Protein AF-A0A536F566-F1 (afdb_monomer_lite)

Sequence (65 aa):
MPNPPEISVHAVAGQDVNVIVELNNMSFTSYGTHHFDLEVDGSSIGGLPVAIVQMQQQQPGRRTN

Structure (mmCIF, N/CA/C/O backbone):
data_AF-A0A536F566-F1
#
_entry.id   AF-A0A536F566-F1
#
loop_
_atom_site.group_PDB
_atom_site.id
_atom_site.type_symbol
_atom_site.label_atom_id
_atom_site.label_alt_id
_atom_site.label_comp_id
_atom_site.label_asym_id
_atom_site.label_entity_id
_atom_site.label_seq_id
_atom_site.pdbx_PDB_ins_code
_atom_site.Cartn_x
_atom_site.Cartn_y
_atom_site.Cartn_z
_atom_site.occupancy
_atom_site.B_iso_or_equiv
_atom_site.auth_seq_id
_atom_site.auth_comp_id
_atom_site.auth_asym_id
_atom_site.auth_atom_id
_atom_site.pdbx_PDB_model_num
ATOM 1 N N . MET A 1 1 ? 0.797 20.437 6.286 1.00 49.00 1 MET A N 1
ATOM 2 C CA . MET A 1 1 ? 0.656 18.972 6.419 1.00 49.00 1 MET A CA 1
ATOM 3 C C . MET A 1 1 ? 1.990 18.367 6.018 1.00 49.00 1 MET A C 1
ATOM 5 O O . MET A 1 1 ? 2.565 18.895 5.073 1.00 49.00 1 MET A O 1
ATOM 9 N N . PRO A 1 2 ? 2.536 17.379 6.743 1.00 59.44 2 PRO A N 1
ATOM 10 C CA . PRO A 1 2 ? 3.727 16.678 6.278 1.00 59.44 2 PRO A CA 1
ATOM 11 C C . PRO A 1 2 ? 3.399 15.961 4.965 1.00 59.44 2 PRO A C 1
ATOM 13 O O . PRO A 1 2 ? 2.287 15.456 4.810 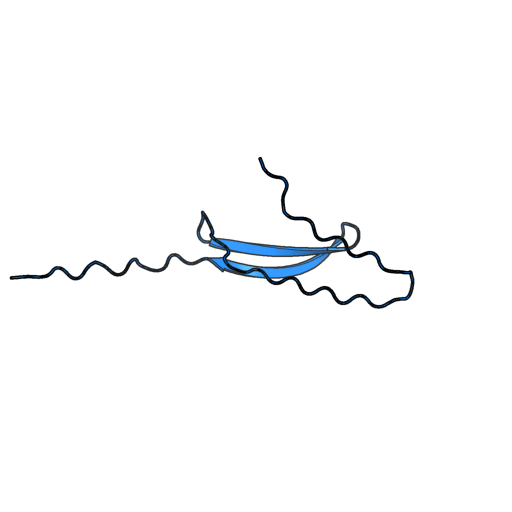1.00 59.44 2 PRO A O 1
ATOM 16 N N . ASN A 1 3 ? 4.341 15.955 4.024 1.00 61.16 3 ASN A N 1
ATOM 17 C CA . ASN A 1 3 ? 4.196 15.171 2.802 1.00 61.16 3 ASN A CA 1
ATOM 18 C C . ASN A 1 3 ? 4.051 13.684 3.172 1.00 61.16 3 ASN A C 1
ATOM 20 O O . ASN A 1 3 ? 4.671 13.249 4.152 1.00 61.16 3 ASN A O 1
ATOM 24 N N . PRO A 1 4 ? 3.239 12.910 2.431 1.00 58.72 4 PRO A N 1
ATOM 25 C CA . PRO A 1 4 ? 3.195 11.468 2.617 1.00 58.72 4 PRO A CA 1
ATOM 26 C C . PRO A 1 4 ? 4.595 10.868 2.395 1.00 58.72 4 PRO A C 1
ATOM 28 O O . PRO A 1 4 ? 5.381 11.420 1.620 1.00 58.72 4 PRO A O 1
ATOM 31 N N . PRO A 1 5 ? 4.935 9.772 3.093 1.00 60.66 5 PRO A N 1
ATOM 32 C CA . PRO A 1 5 ? 6.204 9.087 2.883 1.00 60.66 5 PRO A CA 1
ATOM 33 C C . PRO A 1 5 ? 6.300 8.590 1.434 1.00 60.66 5 PRO A C 1
ATOM 35 O O . PRO A 1 5 ? 5.367 7.972 0.928 1.00 60.66 5 PRO A O 1
ATOM 38 N N . GLU A 1 6 ? 7.433 8.855 0.783 1.00 65.12 6 GLU A N 1
ATOM 39 C CA . GLU A 1 6 ? 7.721 8.441 -0.594 1.00 65.12 6 GLU A CA 1
ATOM 40 C C . GLU A 1 6 ? 8.882 7.438 -0.603 1.00 65.12 6 GLU A C 1
ATOM 42 O O . GLU A 1 6 ? 9.876 7.620 0.105 1.00 65.12 6 GLU A O 1
ATOM 47 N N . ILE A 1 7 ? 8.753 6.374 -1.400 1.00 66.88 7 ILE A N 1
ATOM 48 C CA . ILE A 1 7 ? 9.819 5.401 -1.658 1.00 66.88 7 ILE A CA 1
ATOM 49 C C . ILE A 1 7 ? 10.110 5.435 -3.155 1.00 66.88 7 ILE A C 1
ATOM 51 O O . ILE A 1 7 ? 9.245 5.101 -3.961 1.00 66.88 7 ILE A O 1
ATOM 55 N N . SER A 1 8 ? 11.335 5.802 -3.526 1.00 67.06 8 SER A N 1
ATOM 56 C CA . SER A 1 8 ? 11.788 5.810 -4.919 1.00 67.06 8 SER A CA 1
ATOM 57 C C . SER A 1 8 ? 12.893 4.771 -5.103 1.00 67.06 8 SER A C 1
ATOM 59 O O . SER A 1 8 ? 13.883 4.773 -4.370 1.00 67.06 8 SER A O 1
ATOM 61 N N . VAL A 1 9 ? 12.742 3.886 -6.090 1.00 70.62 9 VAL A N 1
ATOM 62 C CA . VAL A 1 9 ? 13.771 2.906 -6.468 1.00 70.62 9 VAL A CA 1
ATOM 63 C C . VAL A 1 9 ? 14.340 3.291 -7.828 1.00 70.62 9 VAL A C 1
ATOM 65 O O . VAL A 1 9 ? 13.606 3.405 -8.805 1.00 70.62 9 VAL A O 1
ATOM 68 N N . HIS A 1 10 ? 15.656 3.482 -7.903 1.00 73.50 10 HIS A N 1
ATOM 69 C CA . HIS A 1 10 ? 16.349 3.649 -9.177 1.00 73.50 10 HIS A CA 1
ATOM 70 C C . HIS A 1 10 ? 16.662 2.273 -9.767 1.00 73.50 10 HIS A C 1
ATOM 72 O O . HIS A 1 10 ? 17.485 1.538 -9.224 1.00 73.50 10 HIS A O 1
ATOM 78 N N . ALA A 1 11 ? 16.013 1.939 -10.879 1.00 70.81 11 ALA A N 1
ATOM 79 C CA . ALA A 1 11 ? 16.236 0.703 -11.616 1.00 70.81 11 ALA A CA 1
ATOM 80 C C . ALA A 1 11 ? 16.692 0.991 -13.048 1.00 70.81 11 ALA A C 1
ATOM 82 O O . ALA A 1 11 ? 16.319 2.007 -13.638 1.00 70.81 11 ALA A O 1
ATOM 83 N N . VAL A 1 12 ? 17.509 0.099 -13.606 1.00 81.69 12 VAL A N 1
ATOM 84 C CA . VAL A 1 12 ? 17.954 0.172 -15.004 1.00 81.69 12 VAL A CA 1
ATOM 85 C C . VAL A 1 12 ? 16.988 -0.631 -15.875 1.00 81.69 12 VAL A C 1
ATOM 87 O O . VAL A 1 12 ? 16.447 -1.647 -15.442 1.00 81.69 12 VAL A O 1
ATOM 90 N N . ALA A 1 13 ? 16.763 -0.187 -17.113 1.00 75.19 13 ALA A N 1
ATOM 91 C CA . ALA A 1 13 ? 15.897 -0.893 -18.053 1.00 75.19 13 ALA A CA 1
ATOM 92 C C . ALA A 1 13 ? 16.316 -2.368 -18.216 1.00 75.19 13 ALA A C 1
ATOM 94 O O . ALA A 1 13 ? 17.489 -2.666 -18.440 1.00 75.19 13 ALA A O 1
ATOM 95 N N . GLY A 1 14 ? 15.341 -3.279 -18.122 1.00 78.00 14 GLY A N 1
ATOM 96 C CA . GLY A 1 14 ? 15.554 -4.727 -18.229 1.00 78.00 14 GLY A CA 1
ATOM 97 C C . GLY A 1 14 ? 15.963 -5.423 -16.928 1.00 78.00 14 GLY A C 1
ATOM 98 O O . GLY A 1 14 ? 16.177 -6.632 -16.942 1.00 78.00 14 GLY A O 1
ATOM 99 N N . GLN A 1 15 ? 16.071 -4.692 -15.816 1.00 81.38 15 GLN A N 1
ATOM 100 C CA . GLN A 1 15 ? 16.289 -5.273 -14.498 1.00 81.38 15 GLN A CA 1
ATOM 101 C C . GLN A 1 15 ? 14.953 -5.505 -13.789 1.00 81.38 15 GLN A C 1
ATOM 103 O O . GLN A 1 15 ? 14.160 -4.577 -13.636 1.00 81.38 15 GLN A O 1
ATOM 108 N N . ASP A 1 16 ? 14.742 -6.724 -13.295 1.00 80.56 16 ASP A N 1
ATOM 109 C CA . ASP A 1 16 ? 13.629 -7.010 -12.396 1.00 80.56 16 ASP A CA 1
ATOM 110 C C . ASP A 1 16 ? 13.861 -6.326 -11.045 1.00 80.56 16 ASP A C 1
ATOM 112 O O . ASP A 1 16 ? 14.931 -6.436 -10.436 1.00 80.56 16 ASP A O 1
ATOM 116 N N . VAL A 1 17 ? 12.839 -5.623 -10.564 1.00 74.69 17 VAL A N 1
ATOM 117 C CA . VAL A 1 17 ? 12.870 -4.903 -9.291 1.00 74.69 17 VAL A CA 1
ATOM 118 C C . VAL A 1 17 ? 11.866 -5.544 -8.354 1.00 74.69 17 VAL A C 1
ATOM 120 O O . VAL A 1 17 ? 10.678 -5.609 -8.659 1.00 74.69 17 VAL A O 1
ATOM 123 N N . ASN A 1 18 ? 12.336 -5.985 -7.190 1.00 77.94 18 ASN A N 1
ATOM 124 C CA . ASN A 1 18 ? 11.462 -6.421 -6.111 1.00 77.94 18 ASN A CA 1
ATOM 125 C C . ASN A 1 18 ? 11.407 -5.330 -5.040 1.00 77.94 18 ASN A C 1
ATOM 127 O O . ASN A 1 18 ? 12.437 -4.978 -4.462 1.00 77.94 18 ASN A O 1
ATOM 131 N N . VAL A 1 19 ? 10.214 -4.798 -4.783 1.00 75.12 19 VAL A N 1
ATOM 132 C CA . VAL A 1 19 ? 9.979 -3.776 -3.760 1.00 75.12 19 VAL A CA 1
ATOM 133 C C . VAL A 1 19 ? 9.122 -4.387 -2.660 1.00 75.12 19 VAL A C 1
ATOM 135 O O . VAL A 1 19 ? 7.998 -4.814 -2.908 1.00 75.12 19 VAL A O 1
ATOM 138 N N . ILE A 1 20 ? 9.651 -4.415 -1.438 1.00 77.31 20 ILE A N 1
ATOM 139 C CA . ILE A 1 20 ? 8.915 -4.849 -0.248 1.00 77.31 20 ILE A CA 1
ATOM 140 C C . ILE A 1 20 ? 8.622 -3.607 0.586 1.00 77.31 20 ILE A C 1
ATOM 142 O O . ILE A 1 20 ? 9.544 -2.916 1.016 1.00 77.31 20 ILE A O 1
ATOM 146 N N . VAL A 1 21 ? 7.339 -3.329 0.814 1.00 73.88 21 VAL A N 1
ATOM 147 C CA . VAL A 1 21 ? 6.892 -2.246 1.694 1.00 73.88 21 VAL A CA 1
ATOM 148 C C . VAL A 1 21 ? 6.404 -2.860 2.997 1.00 73.88 21 VAL A C 1
ATOM 150 O O . VAL A 1 21 ? 5.418 -3.594 3.018 1.00 73.88 21 VAL A O 1
ATOM 153 N N . GLU A 1 22 ? 7.102 -2.558 4.088 1.00 77.19 22 GLU A N 1
ATOM 154 C CA . GLU A 1 22 ? 6.737 -3.015 5.426 1.00 77.19 22 GLU A CA 1
ATOM 155 C C . GLU A 1 22 ? 6.159 -1.852 6.236 1.00 77.19 22 GLU A C 1
ATOM 157 O O . GLU A 1 22 ? 6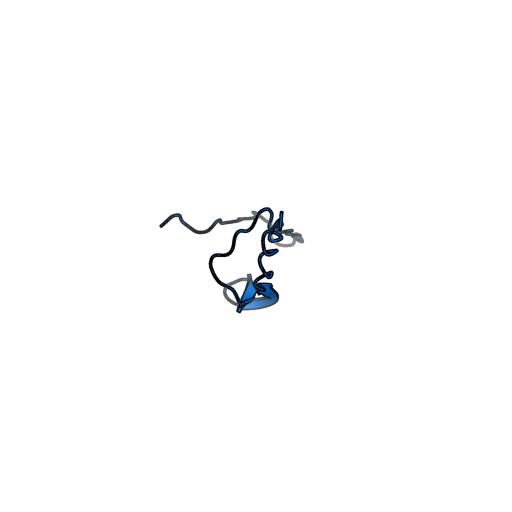.816 -0.833 6.459 1.00 77.19 22 GLU A O 1
ATOM 162 N N . LEU A 1 23 ? 4.909 -2.001 6.673 1.00 74.00 23 LEU A N 1
ATOM 163 C CA . LEU A 1 23 ? 4.187 -0.973 7.413 1.00 74.00 23 LEU A CA 1
ATOM 164 C C . LEU A 1 23 ? 4.147 -1.326 8.900 1.00 74.00 23 LEU A C 1
ATOM 166 O O . LEU A 1 23 ? 3.282 -2.071 9.358 1.00 74.00 23 LEU A O 1
ATOM 170 N N . ASN A 1 24 ? 5.081 -0.759 9.660 1.00 75.75 24 ASN A N 1
ATOM 171 C CA . ASN A 1 24 ? 5.203 -0.985 11.098 1.00 75.75 24 ASN A CA 1
ATOM 172 C C . ASN A 1 24 ? 4.639 0.181 11.917 1.00 75.75 24 ASN A C 1
ATOM 174 O O . ASN A 1 24 ? 4.747 1.341 11.525 1.00 75.75 24 ASN A O 1
ATOM 178 N N . ASN A 1 25 ? 4.078 -0.126 13.092 1.00 70.44 25 ASN A N 1
ATOM 179 C CA . ASN A 1 25 ? 3.563 0.857 14.060 1.00 70.44 25 ASN A CA 1
ATOM 180 C C . ASN A 1 25 ? 2.516 1.835 13.491 1.00 70.44 25 ASN A C 1
ATOM 182 O O . ASN A 1 25 ? 2.444 2.992 13.910 1.00 70.44 25 ASN A O 1
ATOM 186 N N . MET A 1 26 ? 1.692 1.386 12.541 1.00 75.19 26 MET A N 1
ATOM 187 C CA . MET A 1 26 ? 0.602 2.210 12.029 1.00 75.19 26 MET A CA 1
ATOM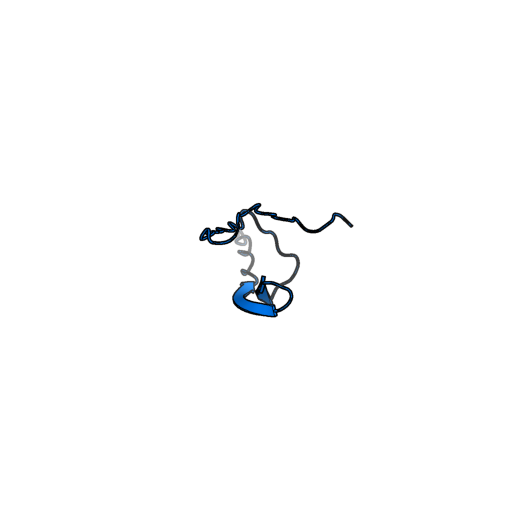 188 C C . MET A 1 26 ? -0.414 2.506 13.134 1.00 75.19 26 MET A C 1
ATOM 190 O O . MET A 1 26 ? -0.929 1.601 13.790 1.00 75.19 26 MET A O 1
ATOM 194 N N . SER A 1 27 ? -0.723 3.789 13.311 1.00 75.19 27 SER A N 1
ATOM 195 C CA . SER A 1 27 ? -1.846 4.245 14.122 1.00 75.19 27 SER A CA 1
ATOM 196 C C . SER A 1 27 ? -2.895 4.825 13.191 1.00 75.19 27 SER A C 1
ATOM 198 O O . SER A 1 27 ? -2.595 5.629 12.310 1.00 75.19 27 SER A O 1
ATOM 200 N N . PHE A 1 28 ? -4.131 4.385 13.370 1.00 76.00 28 PHE A N 1
ATOM 201 C CA . PHE A 1 28 ? -5.236 4.787 12.522 1.00 76.00 28 PHE A CA 1
ATOM 202 C C . PHE A 1 28 ? -6.211 5.632 13.329 1.00 76.00 28 PHE A C 1
ATOM 204 O O . PHE A 1 28 ? -6.544 5.304 14.467 1.00 76.00 28 PHE A O 1
ATOM 211 N N . THR A 1 29 ? -6.656 6.738 12.742 1.00 80.31 29 THR A N 1
ATOM 212 C CA . THR A 1 29 ? -7.569 7.695 13.385 1.00 80.31 29 THR A CA 1
ATOM 213 C C . THR A 1 29 ? -9.040 7.397 13.105 1.00 80.31 29 THR A C 1
ATOM 215 O O . THR A 1 29 ? -9.917 8.038 13.679 1.00 80.31 29 THR A O 1
ATOM 218 N N . SER A 1 30 ? -9.320 6.430 12.229 1.00 82.12 30 SER A N 1
ATOM 219 C CA . SER A 1 30 ? -10.667 6.015 11.850 1.00 82.12 30 SER A CA 1
ATOM 220 C C . SER A 1 30 ? -10.751 4.496 11.729 1.00 82.12 30 SER A C 1
ATOM 222 O O . SER A 1 30 ? -9.749 3.825 11.485 1.00 82.12 30 SER A O 1
ATOM 224 N N . TYR A 1 31 ? -11.955 3.975 11.952 1.00 84.88 31 TYR A N 1
ATOM 225 C CA . TYR A 1 31 ? -12.297 2.569 11.762 1.00 84.88 31 TYR A CA 1
ATOM 226 C C . TYR A 1 31 ? -13.017 2.403 10.425 1.00 84.88 31 TYR A C 1
ATOM 228 O O . TYR A 1 31 ? -13.722 3.315 9.987 1.00 84.88 31 TYR A O 1
ATOM 236 N N . GLY A 1 32 ? -12.903 1.227 9.815 1.00 85.62 32 GLY A N 1
ATOM 237 C CA . GLY A 1 32 ? -13.558 0.934 8.545 1.00 85.62 32 GLY A CA 1
ATOM 238 C C . GLY A 1 32 ? -12.704 0.101 7.601 1.00 85.62 32 GLY A C 1
ATOM 239 O O . GLY A 1 32 ? -11.707 -0.505 7.993 1.00 85.62 32 GLY A O 1
ATOM 240 N N . THR A 1 33 ? -13.139 0.047 6.344 1.00 86.88 33 THR A N 1
ATOM 241 C CA . THR A 1 33 ? -12.390 -0.604 5.263 1.00 86.88 33 THR A CA 1
ATOM 242 C C . THR A 1 33 ? -11.519 0.433 4.572 1.00 86.88 33 THR A C 1
ATOM 244 O O . THR A 1 33 ? -12.018 1.462 4.122 1.00 86.88 33 THR A O 1
A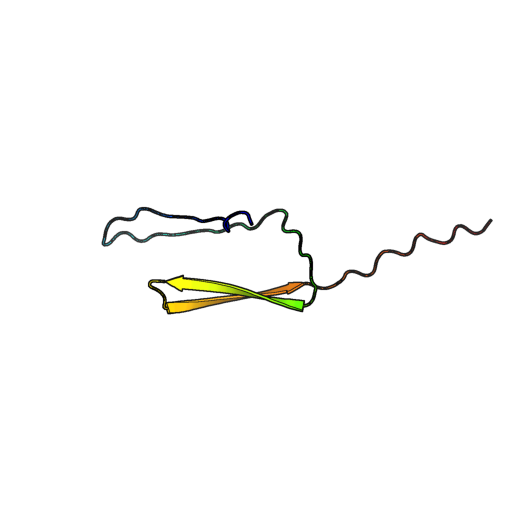TOM 247 N N . HIS A 1 34 ? -10.228 0.144 4.490 1.00 84.31 34 HIS A N 1
ATOM 248 C CA . HIS A 1 34 ? -9.214 0.940 3.817 1.00 84.31 34 HIS A CA 1
ATOM 249 C C . HIS A 1 34 ? -8.531 0.099 2.739 1.00 84.31 34 HIS A C 1
ATOM 251 O O . HIS A 1 34 ? -8.696 -1.123 2.685 1.00 84.31 34 HIS A O 1
ATOM 257 N N . HIS A 1 35 ? -7.762 0.763 1.886 1.00 84.19 35 HIS A N 1
ATOM 258 C CA . HIS A 1 35 ? -7.064 0.142 0.773 1.00 84.19 35 HIS A CA 1
ATOM 259 C C . HIS A 1 35 ? -5.634 0.668 0.682 1.00 84.19 35 HIS A C 1
ATOM 261 O O . HIS A 1 35 ? -5.401 1.869 0.825 1.00 84.19 35 HIS A O 1
ATOM 267 N N . PHE A 1 36 ? -4.692 -0.243 0.450 1.00 83.44 36 PHE A N 1
ATOM 268 C CA . PHE A 1 36 ? -3.371 0.095 -0.066 1.00 83.44 36 PHE A CA 1
ATOM 269 C C . PHE A 1 36 ? -3.356 -0.232 -1.550 1.00 83.44 36 PHE A C 1
ATOM 271 O O . PHE A 1 36 ? -3.313 -1.406 -1.910 1.00 83.44 36 PHE A O 1
ATOM 278 N N . ASP A 1 37 ? -3.418 0.791 -2.392 1.00 87.00 37 ASP A N 1
ATOM 279 C CA . ASP A 1 37 ? -3.409 0.618 -3.839 1.00 87.00 37 ASP A CA 1
ATOM 280 C C . ASP A 1 37 ? -1.972 0.659 -4.366 1.00 87.00 37 ASP A C 1
ATOM 282 O O . ASP A 1 37 ? -1.142 1.454 -3.920 1.00 87.00 37 ASP A O 1
ATOM 286 N N . LEU A 1 38 ? -1.674 -0.238 -5.303 1.00 83.69 38 LEU A N 1
ATOM 287 C CA . LEU A 1 38 ? -0.410 -0.287 -6.018 1.00 83.69 38 LEU A CA 1
ATOM 288 C C . LEU A 1 38 ? -0.628 0.263 -7.425 1.00 83.69 38 LEU A C 1
ATOM 290 O O . LEU A 1 38 ? -1.361 -0.324 -8.225 1.00 83.69 38 LEU A O 1
ATOM 294 N N . GLU A 1 39 ? 0.039 1.371 -7.725 1.00 86.06 39 GLU A N 1
ATOM 295 C CA . GLU A 1 39 ? 0.009 2.016 -9.033 1.00 86.06 39 GLU A CA 1
ATOM 296 C C . GLU A 1 39 ? 1.387 1.958 -9.695 1.00 86.06 39 GLU A C 1
ATOM 298 O O . GLU A 1 39 ? 2.411 2.191 -9.052 1.00 86.06 39 GLU A O 1
ATOM 303 N N . VAL A 1 40 ? 1.406 1.664 -10.994 1.00 78.56 40 VAL A N 1
ATOM 304 C CA . VAL A 1 40 ? 2.598 1.712 -11.848 1.00 78.56 40 VAL A CA 1
ATOM 305 C C . VAL A 1 40 ? 2.252 2.548 -13.069 1.00 78.56 40 VAL A C 1
ATOM 307 O O . VAL A 1 40 ? 1.242 2.301 -13.725 1.00 78.56 40 VAL A O 1
ATOM 310 N N . ASP A 1 41 ? 3.056 3.575 -13.342 1.00 84.50 41 ASP A N 1
ATOM 311 C CA . ASP A 1 41 ? 2.848 4.507 -14.457 1.00 84.50 41 ASP A CA 1
ATOM 312 C C . ASP A 1 41 ? 1.431 5.119 -14.490 1.00 84.50 41 ASP A C 1
ATOM 314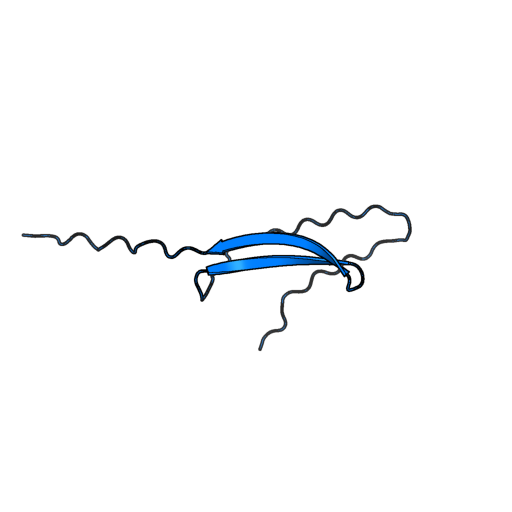 O O . ASP A 1 41 ? 0.805 5.266 -15.540 1.00 84.50 41 ASP A O 1
ATOM 318 N N . GLY A 1 42 ? 0.894 5.446 -13.308 1.00 84.31 42 GLY A N 1
ATOM 319 C CA . GLY A 1 42 ? -0.455 6.001 -13.145 1.00 84.31 42 GLY A CA 1
ATOM 320 C C . GLY A 1 42 ? -1.593 5.001 -13.383 1.00 84.31 42 GLY A C 1
ATOM 321 O O . GLY A 1 42 ? -2.755 5.399 -13.425 1.00 84.31 42 GLY A O 1
ATOM 322 N N . SER A 1 43 ? -1.279 3.714 -13.547 1.00 83.19 43 SER A N 1
ATOM 323 C CA . SER A 1 43 ? -2.258 2.634 -13.675 1.00 83.19 43 SER A CA 1
ATOM 324 C C . SER A 1 43 ? -2.286 1.790 -12.405 1.00 83.19 43 SER A C 1
ATOM 326 O O . SER A 1 43 ? -1.256 1.274 -11.978 1.00 83.19 43 SER A O 1
ATOM 328 N N . SER A 1 44 ? -3.469 1.600 -11.817 1.00 88.19 44 SER A N 1
ATOM 329 C CA . SER A 1 44 ? -3.640 0.669 -10.698 1.00 88.19 44 SER A CA 1
ATOM 330 C C . SER A 1 44 ? -3.460 -0.771 -11.181 1.00 88.19 44 SER A C 1
ATOM 332 O O . SER A 1 44 ? -4.155 -1.219 -12.096 1.00 88.19 44 SER A O 1
ATOM 334 N N . ILE A 1 45 ? -2.516 -1.489 -10.574 1.00 88.00 45 ILE A N 1
ATOM 335 C CA . ILE A 1 45 ? -2.197 -2.887 -10.905 1.00 88.00 45 ILE A CA 1
ATOM 336 C C . ILE A 1 45 ? -2.629 -3.869 -9.811 1.00 88.00 45 ILE A C 1
ATOM 338 O O . ILE A 1 45 ? -2.542 -5.083 -9.993 1.00 88.00 45 ILE A O 1
ATOM 342 N N . GLY A 1 46 ? -3.116 -3.362 -8.680 1.00 86.75 46 GLY A N 1
ATOM 343 C CA . GLY A 1 46 ? -3.641 -4.173 -7.591 1.00 86.75 46 GLY A CA 1
ATOM 344 C C . GLY A 1 46 ? -3.813 -3.370 -6.312 1.00 86.75 46 GLY A C 1
ATOM 345 O O . GLY A 1 46 ? -3.483 -2.189 -6.249 1.00 86.75 46 GLY A O 1
ATOM 346 N N . GLY A 1 47 ? -4.311 -4.030 -5.273 1.00 86.62 47 GLY A N 1
ATOM 347 C CA . GLY A 1 47 ? -4.415 -3.424 -3.957 1.00 86.62 47 GLY A CA 1
ATOM 348 C C . GLY A 1 47 ? -4.606 -4.453 -2.855 1.00 86.62 47 GLY A C 1
ATOM 349 O O . GLY A 1 47 ? -5.052 -5.578 -3.100 1.00 86.62 47 GLY A O 1
ATOM 350 N N . LEU A 1 48 ? -4.252 -4.058 -1.637 1.00 84.25 48 LEU A N 1
ATOM 351 C CA . LEU A 1 48 ? -4.433 -4.843 -0.425 1.00 84.25 48 LEU A CA 1
ATOM 352 C C . LEU A 1 48 ? -5.555 -4.214 0.417 1.00 84.25 48 LEU A C 1
ATOM 354 O O . LEU A 1 48 ? -5.363 -3.117 0.954 1.00 84.25 48 LEU A O 1
ATOM 358 N N . PRO A 1 49 ? -6.714 -4.883 0.566 1.00 83.56 49 PRO A N 1
ATOM 359 C CA . PRO A 1 49 ? -7.760 -4.410 1.459 1.00 83.56 49 PRO A CA 1
ATOM 360 C C . PRO A 1 49 ? -7.317 -4.561 2.916 1.00 83.56 49 PRO A C 1
ATOM 362 O O . PRO A 1 49 ? -6.802 -5.606 3.321 1.00 83.56 49 PRO A O 1
ATOM 365 N N . VAL A 1 50 ? -7.568 -3.533 3.724 1.00 83.00 50 VAL A N 1
ATOM 366 C CA . VAL A 1 50 ? -7.255 -3.528 5.157 1.00 83.00 50 VAL A CA 1
ATOM 367 C C . VAL A 1 50 ? -8.478 -3.101 5.952 1.00 83.00 50 VAL A C 1
ATOM 369 O O . VAL A 1 50 ? -8.999 -2.002 5.785 1.00 83.00 50 VAL A O 1
ATOM 372 N N . ALA A 1 51 ? -8.940 -3.980 6.838 1.00 84.56 51 ALA A N 1
ATOM 373 C CA . ALA A 1 51 ? -10.059 -3.704 7.729 1.00 84.56 51 ALA A CA 1
ATOM 374 C C . ALA A 1 51 ? -9.542 -3.283 9.107 1.00 84.56 51 ALA A C 1
ATOM 376 O O . ALA A 1 51 ? -8.866 -4.051 9.794 1.00 84.56 51 ALA A O 1
ATOM 377 N N . ILE A 1 52 ? -9.892 -2.069 9.520 1.00 84.69 52 ILE A N 1
ATOM 378 C CA . ILE A 1 52 ? -9.533 -1.515 10.823 1.00 84.69 52 ILE A CA 1
ATOM 379 C C . ILE A 1 52 ? -10.763 -1.582 11.708 1.00 84.69 52 ILE A C 1
ATOM 381 O O . ILE A 1 52 ? -11.730 -0.840 11.526 1.00 84.69 52 ILE A O 1
ATOM 385 N N . VAL A 1 53 ? -10.722 -2.489 12.676 1.00 82.56 53 VAL A N 1
ATOM 386 C CA . VAL A 1 53 ? -11.824 -2.722 13.605 1.00 82.56 53 VAL A CA 1
ATOM 387 C C . VAL A 1 53 ? -11.543 -2.068 14.949 1.00 82.56 53 VAL A C 1
ATOM 389 O O . VAL A 1 53 ? -10.425 -2.109 15.463 1.00 82.56 53 VAL A O 1
ATOM 392 N N . GLN A 1 54 ? -12.578 -1.480 15.545 1.00 79.56 54 GLN A N 1
ATOM 393 C CA . GLN A 1 54 ? -12.496 -1.005 16.916 1.00 79.56 54 GLN A CA 1
ATOM 394 C C . GLN A 1 54 ? -12.456 -2.212 17.852 1.00 79.56 54 GLN A C 1
ATOM 396 O O . GLN A 1 54 ? -13.447 -2.929 18.002 1.00 79.56 54 GLN A O 1
ATOM 401 N N . MET A 1 55 ? -11.319 -2.434 18.509 1.00 74.38 55 MET A N 1
ATOM 402 C CA . MET A 1 55 ? -11.279 -3.385 19.614 1.00 74.38 55 MET A CA 1
ATOM 403 C C . MET A 1 55 ? -12.081 -2.797 20.778 1.00 74.38 55 MET A C 1
ATOM 405 O O . MET A 1 55 ? -11.884 -1.637 21.150 1.00 74.38 55 MET A O 1
ATOM 409 N N . GLN A 1 56 ? -13.002 -3.579 21.349 1.00 70.81 56 GLN A N 1
ATOM 410 C CA . GLN A 1 56 ? -13.686 -3.175 22.576 1.00 70.81 56 GLN A CA 1
ATOM 411 C C . GLN A 1 56 ? -12.624 -2.882 23.637 1.00 70.81 56 GLN A C 1
ATOM 413 O O . GLN A 1 56 ? -11.792 -3.738 23.943 1.00 70.81 56 GLN A O 1
ATOM 418 N N . GLN A 1 57 ? -12.637 -1.663 24.184 1.00 65.56 57 GLN A N 1
ATOM 419 C CA . GLN A 1 57 ? -11.809 -1.344 25.339 1.00 65.56 57 GLN A CA 1
ATOM 420 C C . GLN A 1 57 ? -12.178 -2.329 26.445 1.00 65.56 57 GLN A C 1
ATOM 422 O O . GLN A 1 57 ? -13.348 -2.419 26.825 1.00 65.56 57 GLN A O 1
ATOM 427 N N . GLN A 1 58 ? -11.191 -3.088 26.929 1.00 61.50 58 GLN A N 1
ATOM 428 C CA . GLN A 1 58 ? -11.364 -3.934 28.102 1.00 61.50 58 GLN A CA 1
ATOM 429 C C . GLN A 1 58 ? -11.878 -3.031 29.221 1.00 61.50 58 GLN A C 1
ATOM 431 O O . GLN A 1 58 ? -11.163 -2.140 29.681 1.00 61.50 58 GLN A O 1
ATOM 436 N N . GLN A 1 59 ? -13.148 -3.205 29.596 1.00 62.62 59 GLN A N 1
ATOM 437 C CA . GLN A 1 59 ? -13.729 -2.468 30.707 1.00 62.62 59 GLN A CA 1
ATOM 438 C C . GLN A 1 59 ? -12.827 -2.699 31.919 1.00 62.62 59 GLN A C 1
ATOM 440 O O . GLN A 1 59 ? -12.569 -3.862 32.251 1.00 62.62 59 GLN A O 1
ATOM 445 N N . PRO A 1 60 ? -12.331 -1.638 32.580 1.00 61.75 60 PRO A N 1
ATOM 446 C CA . PRO A 1 60 ? -11.641 -1.798 33.843 1.00 61.75 60 PRO A CA 1
ATOM 447 C C . PRO A 1 60 ? -12.596 -2.546 34.765 1.00 61.75 60 PRO A C 1
ATOM 449 O O . PRO A 1 60 ? -13.680 -2.045 35.073 1.00 61.75 60 PRO A O 1
ATOM 452 N N . GLY A 1 61 ? -12.235 -3.779 35.125 1.00 62.12 61 GLY A N 1
ATOM 453 C CA . GLY A 1 61 ? -13.045 -4.607 36.001 1.00 62.12 61 GLY A CA 1
ATOM 454 C C . GLY A 1 61 ? -13.413 -3.788 37.230 1.00 62.12 61 GLY A C 1
ATOM 455 O O . GLY A 1 61 ? -12.533 -3.318 37.954 1.00 62.12 61 GLY A O 1
ATOM 456 N N . ARG A 1 62 ? -14.714 -3.568 37.427 1.00 62.56 62 ARG A N 1
ATOM 457 C CA . ARG A 1 62 ? -15.264 -2.924 38.616 1.00 62.56 62 ARG A CA 1
ATOM 458 C C . ARG A 1 62 ? -14.809 -3.750 39.816 1.00 62.56 62 ARG A C 1
ATOM 460 O O . ARG A 1 62 ? -15.401 -4.783 40.109 1.00 62.56 62 ARG A O 1
ATOM 467 N N . ARG A 1 63 ? -13.732 -3.330 40.486 1.00 60.84 63 ARG A N 1
ATOM 468 C CA . ARG A 1 63 ? -13.355 -3.886 41.785 1.00 60.84 63 ARG A CA 1
ATOM 469 C C . ARG A 1 63 ? -14.450 -3.490 42.766 1.00 60.84 63 ARG A C 1
ATOM 471 O O . ARG A 1 63 ? -14.519 -2.348 43.202 1.00 60.84 63 ARG A O 1
ATOM 478 N N . THR A 1 64 ? -15.341 -4.429 43.043 1.00 57.56 64 THR A N 1
ATOM 479 C CA . THR A 1 64 ? -16.199 -4.412 44.221 1.00 57.56 64 THR A CA 1
ATOM 480 C C . THR A 1 64 ? -15.387 -4.925 45.401 1.00 57.56 64 THR A C 1
ATOM 482 O O . THR A 1 64 ? -15.038 -6.106 45.424 1.00 57.56 64 THR A O 1
ATOM 485 N N . ASN A 1 65 ? -15.071 -4.038 46.341 1.00 51.12 65 ASN A N 1
ATOM 486 C CA . ASN A 1 65 ? -15.205 -4.288 47.777 1.00 51.12 65 ASN A CA 1
ATOM 487 C C . ASN A 1 65 ? -15.113 -2.964 48.532 1.00 51.12 65 ASN A C 1
ATOM 489 O O . ASN A 1 65 ? -14.103 -2.256 48.321 1.00 51.12 65 ASN A O 1
#

Foldseek 3Di:
DDDPDDDDDDDDPPDDDDDDDDDPPDDDPDFAKDWDFDDDPNHTPDIDIDGGDDDPDPPPPPDDD

Secondary structure (DSSP, 8-state):
-PPPP-------TT----------S---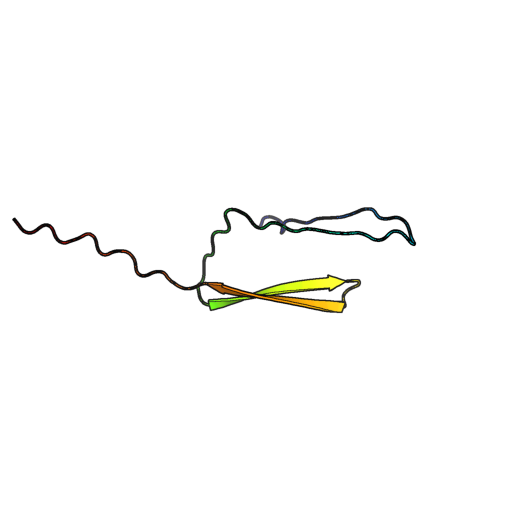SS-EEEEEEEEETTEEEEEEEEEE--PPP--------

pLDDT: mean 75.14, std 9.92, range [49.0, 88.19]

Radius of gyration: 19.55 Å; chains: 1; bounding box: 34×26×66 Å